Protein AF-A0A7S2BDK0-F1 (afdb_monomer)

Mean predicted aligned error: 7.85 Å

pLDDT: mean 85.2, std 10.56, range [37.09, 94.94]

Foldseek 3Di:
DCVVVVHDAPEPPRPNPQWYPWDWQNHDDDDDPPDDDDPDTDIDTDGHDPDDPDPPDDADPCLQCLLVCLQPDPDDPVVSVVVCVVCVSVGDHDPVSVVSNVVSPDPPPPPD

Radius of gyration: 16.41 Å; Cα contacts (8 Å, |Δi|>4): 97; chains: 1; bounding box: 31×41×36 Å

Organism: NCBI:txid327968

Solvent-accessible surface area (backbone atoms only — not comparable to full-atom values): 7309 Å² total; per-residue (Å²): 112,52,74,84,66,75,44,82,68,72,18,74,78,72,73,68,74,22,45,28,82,38,22,48,69,87,37,88,45,78,93,51,96,85,62,73,85,68,96,70,85,47,80,45,63,48,80,48,73,95,72,72,79,58,94,85,61,62,61,46,75,67,55,71,50,49,44,57,52,65,70,71,45,89,66,57,71,70,58,54,50,53,51,51,61,73,51,49,90,80,63,45,66,47,72,68,50,50,49,54,46,51,70,74,60,62,90,84,72,72,89,123

Structure (mmCIF, N/CA/C/O backbone):
data_AF-A0A7S2BDK0-F1
#
_entry.id   AF-A0A7S2BDK0-F1
#
loop_
_atom_site.group_PDB
_atom_site.id
_atom_site.type_symbol
_atom_site.label_atom_id
_atom_site.label_alt_id
_atom_site.label_comp_id
_atom_site.label_asym_id
_atom_site.label_entity_id
_atom_site.label_seq_id
_atom_site.pdbx_PDB_ins_code
_atom_site.Cartn_x
_atom_site.Cartn_y
_atom_site.Cartn_z
_atom_site.occupancy
_atom_site.B_iso_or_equiv
_atom_site.auth_seq_id
_atom_site.auth_comp_id
_atom_site.auth_asym_id
_atom_site.auth_atom_id
_atom_site.pdbx_PDB_model_num
ATOM 1 N N . VAL A 1 1 ? -6.042 5.825 -10.947 1.00 55.91 1 VAL A N 1
ATOM 2 C CA . VAL A 1 1 ? -5.657 7.136 -10.368 1.00 55.91 1 VAL A CA 1
ATOM 3 C C . VAL A 1 1 ? -4.535 7.813 -11.159 1.00 55.91 1 VAL A C 1
ATOM 5 O O . VAL A 1 1 ? -4.719 8.963 -11.514 1.00 55.91 1 VAL A O 1
ATOM 8 N N . GLY A 1 2 ? -3.423 7.135 -11.494 1.00 61.09 2 GLY A N 1
ATOM 9 C CA . GLY A 1 2 ? -2.355 7.718 -12.336 1.00 61.09 2 GLY A CA 1
ATOM 10 C C . GLY A 1 2 ? -2.797 8.087 -13.758 1.00 61.09 2 GLY A C 1
ATOM 11 O O . GLY A 1 2 ? -2.686 9.245 -14.143 1.00 61.09 2 GLY A O 1
ATOM 12 N N . ARG A 1 3 ? -3.411 7.133 -14.475 1.00 63.22 3 ARG A N 1
ATOM 13 C CA . ARG A 1 3 ? -3.938 7.321 -15.841 1.00 63.22 3 ARG A CA 1
ATOM 14 C C . ARG A 1 3 ? -4.931 8.483 -15.972 1.00 63.22 3 ARG A C 1
ATOM 16 O O . ARG A 1 3 ? -4.822 9.280 -16.887 1.00 63.22 3 ARG A O 1
ATOM 23 N N . LEU A 1 4 ? -5.872 8.601 -15.030 1.00 67.75 4 LEU A N 1
ATOM 24 C CA . LEU A 1 4 ? -6.883 9.672 -15.016 1.00 67.75 4 LEU A CA 1
ATOM 25 C C . LEU A 1 4 ? -6.291 11.055 -14.706 1.00 67.75 4 LEU A C 1
ATOM 27 O O . LEU A 1 4 ? -6.882 12.061 -15.067 1.00 67.75 4 LEU A O 1
ATOM 31 N N . ALA A 1 5 ? -5.138 11.105 -14.037 1.00 69.19 5 ALA A N 1
ATOM 32 C CA . ALA A 1 5 ? -4.457 12.344 -13.673 1.00 69.19 5 ALA A CA 1
ATOM 33 C C . ALA A 1 5 ? -3.355 12.737 -14.677 1.00 69.19 5 ALA A C 1
ATOM 35 O O . ALA A 1 5 ? -2.533 13.589 -14.350 1.00 69.19 5 ALA A O 1
ATOM 36 N N . GLY A 1 6 ? -3.279 12.075 -15.842 1.00 76.56 6 GLY A N 1
ATOM 37 C CA . GLY A 1 6 ? -2.264 12.342 -16.870 1.00 76.56 6 GLY A CA 1
ATOM 38 C C . GLY A 1 6 ? -0.823 12.076 -16.424 1.00 76.56 6 GLY A C 1
ATOM 39 O O . GLY A 1 6 ? 0.113 12.600 -17.018 1.00 76.56 6 GLY A O 1
ATOM 40 N N . ARG A 1 7 ? -0.622 11.300 -15.352 1.00 78.06 7 ARG A N 1
ATOM 41 C CA . ARG A 1 7 ? 0.717 11.024 -14.822 1.00 78.06 7 ARG A CA 1
ATOM 42 C C . ARG A 1 7 ? 1.409 9.932 -15.646 1.00 78.06 7 ARG A C 1
ATOM 44 O O . ARG A 1 7 ? 0.719 9.004 -16.083 1.00 78.06 7 ARG A O 1
ATOM 51 N N . PRO A 1 8 ? 2.742 10.011 -15.818 1.00 80.00 8 PRO A N 1
ATOM 52 C CA . PRO A 1 8 ? 3.494 8.996 -16.541 1.00 80.00 8 PRO A CA 1
ATOM 53 C C . PRO A 1 8 ? 3.340 7.640 -15.858 1.00 80.00 8 PRO A C 1
ATOM 55 O O . PRO A 1 8 ? 3.242 7.553 -14.631 1.00 80.00 8 PRO A O 1
ATOM 58 N N . ASP A 1 9 ? 3.288 6.585 -16.661 1.00 81.69 9 ASP A N 1
ATOM 5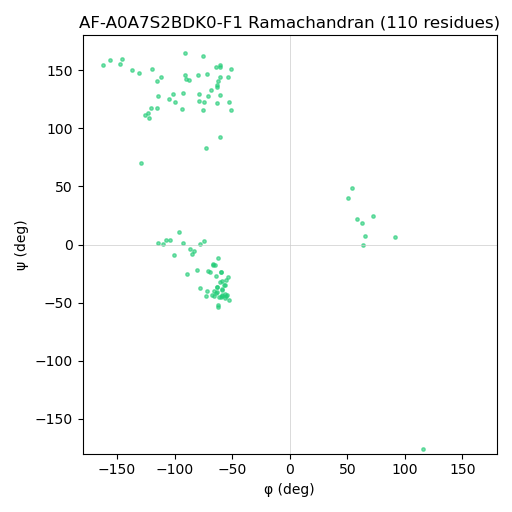9 C CA . ASP A 1 9 ? 3.301 5.229 -16.139 1.00 81.69 9 ASP A CA 1
ATOM 60 C C . ASP A 1 9 ? 4.732 4.837 -15.757 1.00 81.69 9 ASP A C 1
ATOM 62 O O . ASP A 1 9 ? 5.660 5.009 -16.542 1.00 81.69 9 ASP A O 1
ATOM 66 N N . VAL A 1 10 ? 4.904 4.332 -14.537 1.00 83.12 10 VAL A N 1
ATOM 67 C CA . VAL A 1 10 ? 6.193 3.851 -14.009 1.00 83.12 10 VAL A CA 1
ATOM 68 C C . VAL A 1 10 ? 6.226 2.331 -13.843 1.00 83.12 10 VAL A C 1
ATOM 70 O O . VAL A 1 10 ? 7.246 1.787 -13.411 1.00 83.12 10 VAL A O 1
ATOM 73 N N . SER A 1 11 ? 5.137 1.635 -14.187 1.00 84.25 11 SER A N 1
ATOM 74 C CA . SER A 1 11 ? 5.116 0.173 -14.271 1.00 84.25 11 SER A CA 1
ATOM 75 C C . SER A 1 11 ? 6.057 -0.316 -15.373 1.00 84.25 11 SER A C 1
ATOM 77 O O . SER A 1 11 ? 6.312 0.387 -16.353 1.00 84.25 11 SER A O 1
ATOM 79 N N . GLN A 1 12 ? 6.577 -1.534 -15.233 1.00 83.56 12 GLN A N 1
ATOM 80 C CA . GLN A 1 12 ? 7.447 -2.130 -16.254 1.00 83.56 12 GLN A CA 1
ATOM 81 C C . GLN A 1 12 ? 6.713 -2.347 -17.587 1.00 83.56 12 GLN A C 1
ATOM 83 O O . GLN A 1 12 ? 7.336 -2.360 -18.645 1.00 83.56 12 GLN A O 1
ATOM 88 N N . ARG A 1 13 ? 5.387 -2.521 -17.532 1.00 81.69 13 ARG A N 1
ATOM 89 C CA . ARG A 1 13 ? 4.571 -3.017 -18.648 1.00 81.69 13 ARG A CA 1
ATOM 90 C C . ARG A 1 13 ? 3.580 -1.997 -19.210 1.00 81.69 13 ARG A C 1
ATOM 92 O O . ARG A 1 13 ? 2.821 -2.340 -20.109 1.00 81.69 13 ARG A O 1
ATOM 99 N N . GLY A 1 14 ? 3.547 -0.768 -18.697 1.00 82.00 14 GLY A N 1
ATOM 100 C CA . GLY A 1 14 ? 2.606 0.245 -19.186 1.00 82.00 14 GLY A CA 1
ATOM 101 C C . GLY A 1 14 ? 1.144 -0.011 -18.775 1.00 82.00 14 GLY A C 1
ATOM 102 O O . GLY A 1 14 ? 0.216 0.417 -19.466 1.00 82.00 14 GLY A O 1
ATOM 103 N N . ASN A 1 15 ? 0.917 -0.751 -17.684 1.00 82.62 15 ASN A N 1
ATOM 104 C CA . ASN A 1 15 ? -0.415 -1.153 -17.219 1.00 82.62 15 ASN A CA 1
ATOM 105 C C . ASN A 1 15 ? -0.921 -0.357 -15.997 1.00 82.62 15 ASN A C 1
ATOM 107 O O . ASN A 1 15 ? -2.020 -0.619 -15.498 1.00 82.62 15 ASN A O 1
ATOM 111 N N . TYR A 1 16 ? -0.167 0.650 -15.545 1.00 79.06 16 TYR A N 1
ATOM 112 C CA . TYR A 1 16 ? -0.446 1.485 -14.374 1.00 79.06 16 TYR A CA 1
ATOM 113 C C . TYR A 1 16 ? -0.584 0.725 -13.042 1.00 79.06 16 TYR A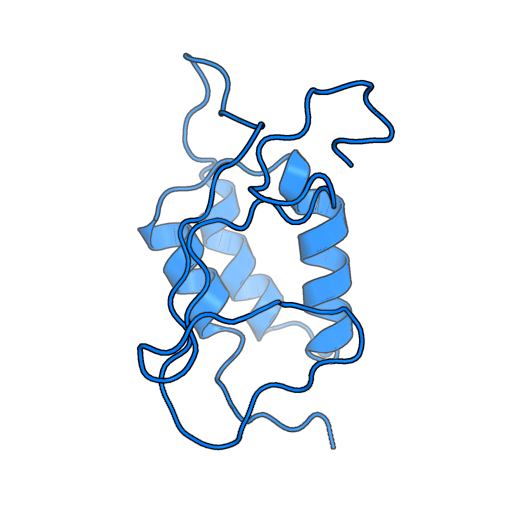 C 1
ATOM 115 O O . TYR A 1 16 ? -1.182 1.255 -12.097 1.00 79.06 16 TYR A O 1
ATOM 123 N N . GLU A 1 17 ? -0.030 -0.484 -12.936 1.00 82.19 17 GLU A N 1
ATOM 124 C CA . GLU A 1 17 ? -0.070 -1.280 -11.699 1.00 82.19 17 GLU A CA 1
ATOM 125 C C . GLU A 1 17 ? 1.050 -0.936 -10.725 1.00 82.19 17 GLU A C 1
ATOM 127 O O . GLU A 1 17 ? 1.005 -1.367 -9.579 1.00 82.19 17 GLU A O 1
ATOM 132 N N . MET A 1 18 ? 2.008 -0.104 -11.148 1.00 86.56 18 MET A N 1
ATOM 133 C CA . MET A 1 18 ? 3.137 0.348 -10.324 1.00 86.56 18 MET A CA 1
ATOM 134 C C . MET A 1 18 ? 4.109 -0.780 -9.928 1.00 86.56 18 MET A C 1
ATOM 136 O O . MET A 1 18 ? 5.034 -0.536 -9.156 1.00 86.56 18 MET A O 1
ATOM 140 N N . LEU A 1 19 ? 3.919 -1.983 -10.477 1.00 88.56 19 LEU A N 1
ATOM 141 C CA . LEU A 1 19 ? 4.776 -3.150 -10.289 1.00 88.56 19 LEU A CA 1
ATOM 142 C C . LEU A 1 19 ? 5.871 -3.202 -11.361 1.00 88.56 19 LEU A C 1
ATOM 144 O O . LEU A 1 19 ? 5.684 -2.756 -12.506 1.00 88.56 19 LEU A O 1
ATOM 148 N N . ARG A 1 20 ? 7.035 -3.704 -10.959 1.00 89.62 20 ARG A N 1
ATOM 149 C CA . ARG A 1 20 ? 8.213 -3.933 -11.800 1.00 89.62 20 ARG A CA 1
ATOM 150 C C . ARG A 1 20 ? 8.938 -5.188 -11.317 1.00 89.62 20 ARG A C 1
ATOM 152 O O . ARG A 1 20 ? 8.779 -5.562 -10.157 1.00 89.62 20 ARG A O 1
ATOM 159 N N . ASN A 1 21 ? 9.767 -5.776 -12.178 1.00 91.50 21 ASN A N 1
ATOM 160 C CA . ASN A 1 21 ? 10.613 -6.929 -11.867 1.00 91.50 21 ASN A CA 1
ATOM 161 C C . ASN A 1 21 ? 9.833 -8.084 -11.211 1.00 91.50 21 ASN A C 1
ATOM 163 O O . ASN A 1 21 ? 10.307 -8.687 -10.252 1.00 91.50 21 ASN A O 1
ATOM 167 N N . GLU A 1 22 ? 8.610 -8.352 -11.679 1.00 91.06 22 GLU A N 1
ATOM 168 C CA . GLU A 1 22 ? 7.747 -9.342 -11.040 1.00 91.06 22 GLU A CA 1
ATOM 169 C C . GLU A 1 22 ? 8.256 -10.773 -11.281 1.00 91.06 22 GLU A C 1
ATOM 171 O O . GLU A 1 22 ? 8.439 -11.191 -12.429 1.00 91.06 22 GLU A O 1
ATOM 176 N N . THR A 1 23 ? 8.426 -11.549 -10.210 1.00 93.19 23 THR A N 1
ATOM 177 C CA . THR A 1 23 ? 8.762 -12.978 -10.265 1.00 93.19 23 THR A CA 1
ATOM 178 C C . THR A 1 23 ? 7.840 -13.797 -9.368 1.00 93.19 23 THR A C 1
ATOM 180 O O . THR A 1 23 ? 7.358 -13.319 -8.338 1.00 93.19 23 THR A O 1
ATOM 183 N N . LEU A 1 24 ? 7.564 -15.036 -9.770 1.00 92.44 24 LEU A N 1
ATOM 184 C CA . LEU A 1 24 ? 6.820 -16.014 -8.983 1.00 92.44 24 LEU A CA 1
ATOM 185 C C . LEU A 1 24 ? 7.675 -17.274 -8.871 1.00 92.44 24 LEU A C 1
ATOM 187 O O . LEU A 1 24 ? 7.872 -17.963 -9.866 1.00 92.44 24 LEU A O 1
ATOM 191 N N . ASN A 1 25 ? 8.161 -17.571 -7.665 1.00 93.38 25 ASN A N 1
ATOM 192 C CA . ASN A 1 25 ? 9.148 -18.628 -7.413 1.00 93.38 25 ASN A CA 1
ATOM 193 C C . ASN A 1 25 ? 10.400 -18.464 -8.294 1.00 93.38 25 ASN A C 1
ATOM 195 O O . ASN A 1 25 ? 10.805 -19.399 -8.975 1.00 93.38 25 ASN A O 1
ATOM 199 N N . ASP A 1 26 ? 10.948 -17.245 -8.314 1.00 93.62 26 ASP A N 1
ATOM 200 C CA . ASP A 1 26 ? 12.129 -16.831 -9.091 1.00 93.62 26 ASP A CA 1
ATOM 201 C C . ASP A 1 26 ? 11.988 -16.888 -10.622 1.00 93.62 26 ASP A C 1
ATOM 203 O O . ASP A 1 26 ? 12.881 -16.446 -11.343 1.00 93.62 26 ASP A O 1
ATOM 207 N N . GLU A 1 27 ? 10.833 -17.313 -11.133 1.00 92.88 27 GLU A N 1
ATOM 208 C CA . GLU A 1 27 ? 10.520 -17.292 -12.559 1.00 92.88 27 GLU A CA 1
ATOM 209 C C . GLU A 1 27 ? 9.843 -15.974 -12.965 1.00 92.88 27 GLU A C 1
ATOM 211 O O . GLU A 1 27 ? 9.001 -15.460 -12.214 1.00 92.88 27 GLU A O 1
ATOM 216 N N . PRO A 1 28 ? 10.145 -15.415 -14.155 1.00 90.50 28 PRO A N 1
ATOM 217 C CA . PRO A 1 28 ? 9.490 -14.213 -14.656 1.00 90.50 28 PRO A CA 1
ATOM 218 C C . PRO A 1 28 ? 7.965 -14.342 -14.638 1.00 90.50 28 PRO A C 1
ATOM 220 O O . PRO A 1 28 ? 7.380 -15.219 -15.276 1.00 90.50 28 PRO A O 1
ATOM 223 N N . PHE A 1 29 ? 7.304 -13.425 -13.938 1.00 88.81 29 PHE A N 1
ATOM 224 C CA . PHE A 1 29 ? 5.863 -13.457 -13.739 1.00 88.81 29 PHE A CA 1
ATOM 225 C C . PHE A 1 29 ? 5.195 -12.212 -14.319 1.00 88.81 29 PHE A C 1
ATOM 227 O O . PHE A 1 29 ? 5.778 -11.135 -14.421 1.00 88.81 29 PHE A O 1
ATOM 234 N N . THR A 1 30 ? 3.941 -12.365 -14.742 1.00 84.44 30 THR A N 1
ATOM 235 C CA . THR A 1 30 ? 3.105 -11.260 -15.210 1.00 84.44 30 THR A CA 1
ATOM 236 C C . THR A 1 30 ? 1.854 -11.210 -14.361 1.00 84.44 30 THR A C 1
ATOM 238 O O . THR A 1 30 ? 0.983 -12.069 -14.512 1.00 84.44 30 THR A O 1
ATOM 241 N N . TYR A 1 31 ? 1.736 -10.192 -13.510 1.00 80.38 31 TYR A N 1
ATOM 242 C CA . TYR A 1 31 ? 0.480 -9.966 -12.811 1.00 80.38 31 TYR A CA 1
ATOM 243 C C . TYR A 1 31 ? -0.627 -9.634 -13.821 1.00 80.38 31 TYR A C 1
ATOM 245 O O . TYR A 1 31 ? -0.438 -8.878 -14.775 1.00 80.38 31 TYR A O 1
ATOM 253 N N . GLY A 1 32 ? -1.797 -10.229 -13.613 1.00 81.75 32 GLY A N 1
ATOM 254 C CA . GLY A 1 32 ? -3.004 -9.935 -14.370 1.00 81.75 32 GLY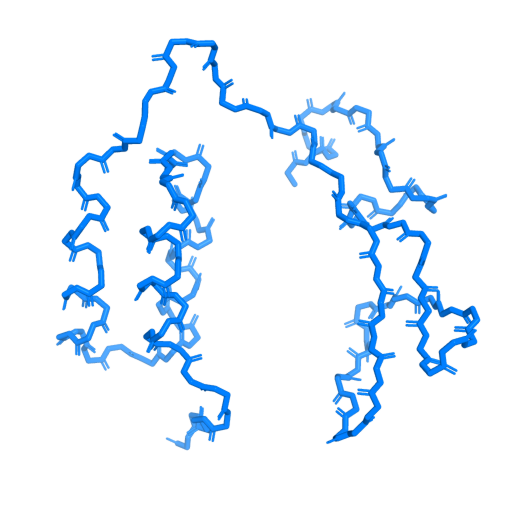 A CA 1
ATOM 255 C C . GLY A 1 32 ? -4.188 -9.839 -13.424 1.00 81.75 32 GLY A C 1
ATOM 256 O O . GLY A 1 32 ? -4.234 -10.519 -12.407 1.00 81.75 32 GLY A O 1
ATOM 257 N N . ARG A 1 33 ? -5.194 -9.028 -13.760 1.00 77.69 33 ARG A N 1
ATOM 258 C CA . ARG A 1 33 ? -6.362 -8.808 -12.880 1.00 77.69 33 ARG A CA 1
ATOM 259 C C . ARG A 1 33 ? -7.158 -10.071 -12.541 1.00 77.69 33 ARG A C 1
ATOM 261 O O . ARG A 1 33 ? -7.874 -10.074 -11.550 1.00 77.69 33 ARG A O 1
ATOM 268 N N . ALA A 1 34 ? -7.072 -11.099 -13.384 1.00 80.50 34 ALA A N 1
ATOM 269 C CA . ALA A 1 34 ? -7.707 -12.396 -13.165 1.00 80.50 34 ALA A CA 1
ATOM 270 C C . ALA A 1 34 ? -6.838 -13.361 -12.337 1.00 80.50 34 ALA A C 1
ATOM 272 O O . ALA A 1 34 ? -7.267 -14.473 -12.045 1.00 80.50 34 ALA A O 1
ATOM 273 N N . TRP A 1 35 ? -5.610 -12.967 -11.992 1.00 82.75 35 TRP A N 1
ATOM 274 C CA . TRP A 1 35 ? -4.689 -13.804 -11.243 1.00 82.75 35 TRP A CA 1
ATOM 275 C C . TRP A 1 35 ? -5.109 -13.881 -9.774 1.00 82.75 35 TRP A C 1
ATOM 277 O O . TRP A 1 35 ? -5.237 -12.862 -9.093 1.00 82.75 35 TRP A O 1
ATOM 287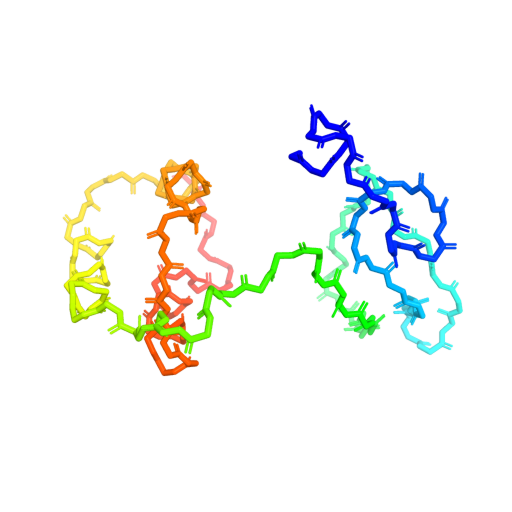 N N . GLY A 1 36 ? -5.333 -15.106 -9.302 1.00 81.81 36 GLY A N 1
ATOM 288 C CA . GLY A 1 36 ? -5.548 -15.407 -7.893 1.00 81.81 36 GLY A CA 1
ATOM 289 C C . GLY A 1 36 ? -4.218 -15.648 -7.191 1.00 81.81 36 GLY A C 1
ATOM 290 O O . GLY A 1 36 ? -3.323 -16.269 -7.762 1.00 81.81 36 GLY A O 1
ATOM 291 N N . LEU A 1 37 ? -4.101 -15.173 -5.950 1.00 81.31 37 LEU A N 1
ATOM 292 C CA . LEU A 1 37 ? -2.927 -15.431 -5.124 1.00 81.31 37 LEU A CA 1
ATOM 293 C C . LEU A 1 37 ? -2.814 -16.949 -4.864 1.00 81.31 37 LEU A C 1
ATOM 295 O O . LEU A 1 37 ? -3.756 -17.527 -4.317 1.00 81.31 37 LEU A O 1
ATOM 299 N N . PRO A 1 38 ? -1.703 -17.604 -5.246 1.00 84.62 38 PRO A N 1
ATOM 300 C CA . PRO A 1 38 ? -1.491 -19.020 -4.975 1.00 84.62 38 PRO A CA 1
ATOM 301 C C . PRO A 1 38 ? -1.479 -19.312 -3.471 1.00 84.62 38 PRO A C 1
ATOM 303 O O . PRO A 1 38 ? -1.104 -18.463 -2.665 1.00 84.62 38 PRO A O 1
ATOM 306 N N . SER A 1 39 ? -1.818 -20.544 -3.089 1.00 84.94 39 SER A N 1
ATOM 307 C CA . SER A 1 39 ? -1.791 -20.991 -1.686 1.00 84.94 39 SER A CA 1
ATOM 308 C C . SER A 1 39 ? -0.382 -21.064 -1.079 1.00 84.94 39 SER A C 1
ATOM 310 O O . SER A 1 39 ? -0.239 -21.122 0.138 1.00 84.94 39 SER A O 1
ATOM 312 N N . HIS A 1 40 ? 0.652 -21.087 -1.918 1.00 88.88 40 HIS A N 1
ATOM 313 C CA . HIS A 1 40 ? 2.058 -21.229 -1.543 1.00 88.88 40 HIS A CA 1
ATOM 314 C C . HIS A 1 40 ? 2.967 -20.648 -2.635 1.00 88.88 40 HIS A C 1
ATOM 316 O O . HIS A 1 40 ? 2.557 -20.548 -3.795 1.00 88.88 40 HIS A O 1
ATOM 322 N N . GLY A 1 41 ? 4.202 -20.311 -2.260 1.00 89.94 41 GLY A N 1
ATOM 323 C CA . GLY A 1 41 ? 5.223 -19.751 -3.146 1.00 89.94 41 GLY A CA 1
ATOM 324 C C . GLY A 1 41 ? 5.628 -18.328 -2.768 1.00 89.94 41 GLY A C 1
ATOM 325 O O . GLY A 1 41 ? 5.168 -17.781 -1.764 1.00 89.94 41 GLY A O 1
ATOM 326 N N . TRP A 1 42 ? 6.493 -17.736 -3.589 1.00 90.38 42 TRP A N 1
ATOM 327 C CA . TRP A 1 42 ? 7.047 -16.400 -3.375 1.00 90.38 42 TRP A CA 1
ATOM 328 C C . TRP A 1 42 ? 6.752 -15.511 -4.575 1.00 90.38 42 TRP A C 1
ATOM 330 O O . TRP A 1 42 ? 7.269 -15.747 -5.662 1.00 90.38 42 TRP A O 1
ATOM 340 N N . LEU A 1 43 ? 5.917 -14.491 -4.374 1.00 90.12 43 LEU A N 1
ATOM 341 C CA . LEU A 1 43 ? 5.744 -13.402 -5.330 1.00 90.12 43 LEU A CA 1
ATOM 342 C C . LEU A 1 43 ? 6.688 -12.264 -4.928 1.00 90.12 43 LEU A C 1
ATOM 344 O O . LEU A 1 43 ? 6.504 -11.674 -3.861 1.00 90.12 43 LEU A O 1
ATOM 348 N N . ALA A 1 44 ? 7.656 -11.939 -5.779 1.00 91.94 44 ALA A N 1
ATOM 349 C CA . ALA A 1 44 ? 8.522 -10.778 -5.604 1.00 91.94 44 ALA A CA 1
ATOM 350 C C . ALA A 1 44 ? 8.226 -9.731 -6.683 1.00 91.94 44 ALA A C 1
ATOM 352 O O . ALA A 1 44 ? 7.887 -10.063 -7.816 1.00 91.94 44 ALA A O 1
ATOM 353 N N . PHE A 1 45 ? 8.304 -8.456 -6.312 1.00 92.31 45 PHE A N 1
ATOM 354 C CA . PHE A 1 45 ? 8.158 -7.320 -7.217 1.00 92.31 45 PHE A CA 1
ATOM 355 C C . PHE A 1 45 ? 8.741 -6.067 -6.565 1.00 92.31 45 PHE A C 1
ATOM 357 O O . PHE A 1 45 ? 8.718 -5.915 -5.341 1.00 92.31 45 PHE A O 1
ATOM 364 N N . ASP A 1 46 ? 9.160 -5.123 -7.396 1.00 90.69 46 ASP A N 1
ATOM 365 C CA . ASP A 1 46 ? 9.463 -3.763 -6.974 1.00 90.69 46 ASP A CA 1
ATOM 366 C C . ASP A 1 46 ? 8.220 -2.885 -7.136 1.00 90.69 46 ASP A C 1
ATOM 368 O O . ASP A 1 46 ? 7.595 -2.841 -8.200 1.00 90.69 46 ASP A O 1
ATOM 372 N N . TYR A 1 47 ? 7.869 -2.143 -6.086 1.00 86.88 47 TYR A N 1
ATOM 373 C CA . TYR A 1 47 ? 6.767 -1.184 -6.121 1.00 86.88 47 TYR A CA 1
ATOM 374 C C . TYR A 1 47 ? 7.283 0.243 -6.330 1.00 86.88 47 TYR A C 1
ATOM 376 O O . TYR A 1 47 ? 8.053 0.764 -5.521 1.00 86.88 47 TYR A O 1
ATOM 384 N N . SER A 1 48 ? 6.813 0.911 -7.386 1.00 84.44 48 SER A N 1
ATOM 385 C CA . SER A 1 48 ? 7.182 2.294 -7.709 1.00 84.44 48 SER A CA 1
ATOM 386 C C . SER A 1 48 ? 5.966 3.213 -7.740 1.00 84.44 48 SER A C 1
ATOM 388 O O . SER A 1 48 ? 5.082 3.078 -8.575 1.00 84.44 48 SER A O 1
ATOM 390 N N . SER A 1 49 ? 5.923 4.206 -6.852 1.00 80.38 49 SER A N 1
ATOM 391 C CA . SER A 1 49 ? 4.798 5.140 -6.763 1.00 80.38 49 SER A CA 1
ATOM 392 C C . SER A 1 49 ? 5.098 6.482 -7.431 1.00 80.38 49 SER A C 1
ATOM 394 O O . SER A 1 49 ? 6.042 7.182 -7.078 1.00 80.38 49 SER A O 1
ATOM 396 N N . ILE A 1 50 ? 4.185 6.927 -8.296 1.00 79.12 50 ILE A N 1
ATOM 397 C CA . ILE A 1 50 ? 4.118 8.301 -8.841 1.00 79.12 50 ILE A CA 1
ATOM 398 C C . ILE A 1 50 ? 3.589 9.340 -7.838 1.00 79.12 50 ILE A C 1
ATOM 400 O O . ILE A 1 50 ? 3.303 10.490 -8.189 1.00 79.12 50 ILE A O 1
ATOM 404 N N . ARG A 1 51 ? 3.322 8.919 -6.602 1.00 76.62 51 ARG A N 1
ATOM 405 C CA . ARG A 1 51 ? 2.870 9.768 -5.501 1.00 76.62 51 ARG A CA 1
ATOM 406 C C . ARG A 1 51 ? 3.946 9.764 -4.432 1.00 76.62 51 ARG A C 1
ATOM 408 O O . ARG A 1 51 ? 4.222 8.723 -3.841 1.00 76.62 51 ARG A O 1
ATOM 415 N N . ARG A 1 52 ? 4.494 10.947 -4.177 1.00 77.31 52 ARG A N 1
ATOM 416 C CA . ARG A 1 52 ? 5.341 11.241 -3.026 1.00 77.31 52 ARG A CA 1
ATOM 417 C C . ARG A 1 52 ? 4.608 12.264 -2.150 1.00 77.31 52 ARG A C 1
ATOM 419 O O . ARG A 1 52 ? 3.962 13.151 -2.718 1.00 77.31 52 ARG A O 1
ATOM 426 N N . PRO A 1 53 ? 4.670 12.152 -0.814 1.00 81.94 53 PRO A N 1
ATOM 427 C CA . PRO A 1 53 ? 4.234 13.231 0.060 1.00 81.94 53 PRO A CA 1
ATOM 428 C C . PRO A 1 53 ? 4.944 14.544 -0.317 1.00 81.94 53 PRO A C 1
ATOM 430 O O . PRO A 1 53 ? 6.112 14.503 -0.719 1.00 81.94 53 PRO A O 1
ATOM 433 N N . PRO A 1 54 ? 4.274 15.705 -0.223 1.00 85.69 54 PRO A N 1
ATOM 434 C CA . PRO A 1 54 ? 4.942 16.998 -0.313 1.00 85.69 54 PRO A CA 1
ATOM 435 C C . PRO A 1 54 ? 6.146 17.071 0.645 1.00 85.69 54 PRO A C 1
ATOM 437 O O . PRO A 1 54 ? 6.097 16.447 1.701 1.00 85.69 54 PRO A O 1
ATOM 440 N N . PRO A 1 55 ? 7.201 17.851 0.347 1.00 85.00 55 PRO A N 1
ATOM 441 C CA . PRO A 1 55 ? 8.399 17.911 1.195 1.00 85.00 55 PRO A CA 1
ATOM 442 C C . PRO A 1 55 ? 8.130 18.266 2.666 1.00 85.00 55 PRO A C 1
ATOM 444 O O . PRO A 1 55 ? 8.842 17.802 3.546 1.00 85.00 55 PRO A O 1
ATOM 447 N N . ALA A 1 56 ? 7.090 19.063 2.931 1.00 87.25 56 ALA A N 1
ATOM 448 C CA . ALA A 1 56 ? 6.676 19.462 4.277 1.00 87.25 56 ALA A CA 1
ATOM 449 C C . ALA A 1 56 ? 5.605 18.544 4.899 1.00 87.25 56 ALA A C 1
ATOM 451 O O . ALA A 1 56 ? 5.122 18.816 5.996 1.00 87.25 56 ALA A O 1
ATOM 452 N N . ALA A 1 57 ? 5.178 17.488 4.201 1.00 87.56 57 ALA A N 1
ATOM 453 C CA . ALA A 1 57 ? 4.158 16.587 4.713 1.00 87.56 57 ALA A CA 1
ATOM 454 C C . ALA A 1 57 ? 4.747 15.674 5.794 1.00 87.56 57 ALA A C 1
ATOM 456 O O . ALA A 1 57 ? 5.620 14.849 5.529 1.00 87.56 57 ALA A O 1
ATOM 457 N N . GLY A 1 58 ? 4.238 15.826 7.015 1.00 90.38 58 GLY A N 1
ATOM 458 C CA . GLY A 1 58 ? 4.502 14.926 8.130 1.00 90.38 58 GLY A CA 1
ATOM 459 C C . GLY A 1 58 ? 3.479 13.797 8.208 1.00 90.38 58 GLY A C 1
ATOM 460 O O . GLY A 1 58 ? 2.409 13.852 7.600 1.00 90.38 58 GLY A O 1
ATOM 461 N N . ALA A 1 59 ? 3.808 12.771 8.989 1.00 92.69 59 ALA A N 1
ATOM 462 C CA . ALA A 1 59 ? 2.832 11.764 9.369 1.00 92.69 59 ALA A CA 1
ATOM 463 C C . ALA A 1 59 ? 1.709 12.402 10.198 1.00 92.69 59 ALA A C 1
ATOM 465 O O . ALA A 1 59 ? 1.964 13.189 11.110 1.00 92.69 59 ALA A O 1
ATOM 466 N N . MET A 1 60 ? 0.473 12.042 9.880 1.00 93.31 60 MET A N 1
ATOM 467 C CA . MET A 1 60 ? -0.724 12.557 10.531 1.00 93.31 60 MET A CA 1
ATOM 468 C C . MET A 1 60 ? -0.932 11.850 11.884 1.00 93.31 60 MET A C 1
ATOM 470 O O . MET A 1 60 ? -1.008 10.614 11.913 1.00 93.31 60 MET A O 1
ATOM 474 N N . PRO A 1 61 ? -1.016 12.575 13.016 1.00 93.06 61 PRO A N 1
ATOM 475 C CA . PRO A 1 61 ? -1.270 11.975 14.330 1.00 93.06 61 PRO A CA 1
ATOM 476 C C . PRO A 1 61 ? -2.587 11.190 14.401 1.00 93.06 61 PRO A C 1
ATOM 478 O O . PRO A 1 61 ? -2.664 10.173 15.092 1.00 93.06 61 PRO A O 1
ATOM 481 N N . GLU A 1 62 ? -3.598 11.609 13.638 1.00 92.75 62 GLU A N 1
ATOM 482 C CA . GLU A 1 62 ? -4.927 10.992 13.546 1.00 92.75 62 GLU A CA 1
ATOM 483 C C . GLU A 1 62 ? -4.860 9.538 13.060 1.00 92.75 62 GLU A C 1
ATOM 485 O O . GLU A 1 62 ? -5.729 8.723 13.376 1.00 92.75 62 GLU A O 1
ATOM 490 N N . MET A 1 63 ? -3.793 9.170 12.345 1.00 93.69 63 MET A N 1
ATOM 491 C CA . MET A 1 63 ? -3.585 7.797 11.884 1.00 93.69 63 MET A CA 1
ATOM 492 C C . MET A 1 63 ? -3.388 6.805 13.036 1.00 93.69 63 MET A C 1
ATOM 494 O O . MET A 1 63 ? -3.576 5.607 12.833 1.00 93.69 63 MET A O 1
ATOM 498 N N . ASN A 1 64 ? -3.075 7.274 14.249 1.00 94.06 64 ASN A N 1
ATOM 499 C CA . ASN A 1 64 ? -3.013 6.428 15.444 1.00 94.06 64 ASN A CA 1
ATOM 500 C C . ASN A 1 64 ? -4.402 5.961 15.919 1.00 94.06 64 ASN A C 1
ATOM 502 O O . ASN A 1 64 ? -4.513 4.931 16.586 1.00 94.06 64 ASN A O 1
ATOM 506 N N . GLU A 1 65 ? -5.463 6.681 15.550 1.00 94.94 65 GLU A N 1
ATOM 507 C CA . GLU A 1 65 ? -6.839 6.355 15.936 1.00 94.94 65 GLU A CA 1
ATOM 508 C C . GLU A 1 65 ? -7.517 5.418 14.931 1.00 94.94 65 GLU A C 1
ATOM 510 O O . GLU A 1 65 ? -8.397 4.639 15.299 1.00 94.94 65 GLU A O 1
ATOM 515 N N . VAL A 1 66 ? -7.073 5.426 13.670 1.00 94.06 66 VAL A N 1
ATOM 516 C CA . VAL A 1 66 ? -7.643 4.597 12.595 1.00 94.06 66 VAL A CA 1
ATOM 517 C C . VAL A 1 66 ? -7.706 3.106 12.967 1.00 94.06 66 VAL A C 1
ATOM 519 O O . VAL A 1 66 ? -8.787 2.529 12.833 1.00 94.06 66 VAL A O 1
ATOM 522 N N . PRO A 1 67 ? -6.647 2.462 13.506 1.00 94.56 67 PRO A N 1
ATOM 523 C CA . PRO A 1 67 ? -6.731 1.071 13.955 1.00 94.56 67 PRO A CA 1
ATOM 524 C C . PRO A 1 67 ? -7.820 0.825 15.008 1.00 94.56 67 PRO A C 1
ATOM 526 O O . PRO A 1 67 ? -8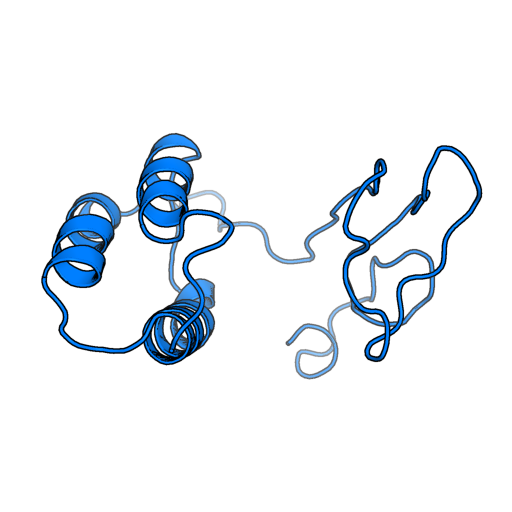.462 -0.225 14.990 1.00 94.56 67 PR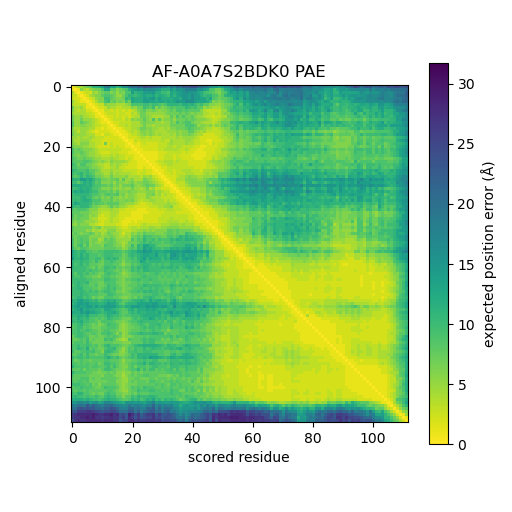O A O 1
ATOM 529 N N . LYS A 1 68 ? -8.073 1.787 15.908 1.00 94.12 68 LYS A N 1
ATOM 530 C CA . LYS A 1 68 ? -9.118 1.657 16.935 1.00 94.12 68 LYS A CA 1
ATOM 531 C C . LYS A 1 68 ? -10.503 1.616 16.289 1.00 94.12 68 LYS A C 1
ATOM 533 O O . LYS A 1 68 ? -11.289 0.732 16.615 1.00 94.12 68 LYS A O 1
ATOM 538 N N . PHE A 1 69 ? -10.761 2.497 15.318 1.00 93.06 69 PHE A N 1
ATOM 539 C CA . PHE A 1 69 ? -12.013 2.505 14.552 1.00 93.06 69 PHE A CA 1
ATOM 540 C C . PHE A 1 69 ? -12.190 1.259 13.680 1.00 93.06 69 PHE A C 1
ATOM 542 O O . PHE A 1 69 ? -13.289 0.712 13.596 1.00 93.06 69 PHE A O 1
ATOM 549 N N . LEU A 1 70 ? -11.119 0.777 13.045 1.00 93.00 70 LEU A N 1
ATOM 550 C CA . LEU A 1 70 ? -11.177 -0.442 12.235 1.00 93.00 70 LEU A CA 1
ATOM 551 C C . LEU A 1 70 ? -11.532 -1.671 13.078 1.00 93.00 70 LEU A C 1
ATOM 553 O O . LEU A 1 70 ? -12.268 -2.535 12.603 1.00 93.00 70 LEU A O 1
ATOM 557 N N . ARG A 1 71 ? -11.044 -1.738 14.321 1.00 91.75 71 ARG A N 1
ATOM 558 C CA . ARG A 1 71 ? -11.325 -2.846 15.246 1.00 91.75 71 ARG A CA 1
ATOM 559 C C . ARG A 1 71 ? -12.708 -2.755 15.886 1.00 91.75 71 ARG A C 1
ATOM 561 O O . ARG A 1 71 ? -13.339 -3.788 16.063 1.00 91.75 71 ARG A O 1
ATOM 568 N N . SER A 1 72 ? -13.188 -1.554 16.216 1.00 92.69 72 SER A N 1
ATOM 569 C CA . SER A 1 72 ? -14.511 -1.371 16.834 1.00 92.69 72 SER A CA 1
ATOM 570 C C . SER A 1 72 ? -15.670 -1.414 15.835 1.00 92.69 72 SER A C 1
ATOM 572 O O . SER A 1 72 ? -16.809 -1.672 16.216 1.00 92.69 72 SER A O 1
ATOM 574 N N . SER A 1 73 ? -15.400 -1.157 14.555 1.00 90.88 73 SER A N 1
ATOM 575 C CA . SER A 1 73 ? -16.418 -1.176 13.509 1.00 90.88 73 SER A CA 1
ATOM 576 C C . SER A 1 73 ? -16.943 -2.592 13.247 1.00 90.88 73 SER A C 1
ATOM 578 O O . SER A 1 73 ? -16.171 -3.524 13.016 1.00 90.88 73 SER A O 1
ATOM 580 N N . THR A 1 74 ? -18.268 -2.718 13.171 1.00 90.50 74 THR A N 1
ATOM 581 C CA . THR A 1 74 ? -19.000 -3.951 12.827 1.00 90.50 74 THR A CA 1
ATOM 582 C C . THR A 1 74 ? -19.001 -4.271 11.328 1.00 90.50 74 THR A C 1
ATOM 584 O O . THR A 1 74 ? -19.597 -5.258 10.907 1.00 90.50 74 THR A O 1
ATOM 587 N N . LEU A 1 75 ? -18.360 -3.441 10.498 1.00 89.38 75 LEU A N 1
ATOM 588 C CA . LEU A 1 75 ? -18.302 -3.652 9.054 1.00 89.38 75 LEU A CA 1
ATOM 589 C C . LEU A 1 75 ? -17.387 -4.829 8.691 1.00 89.38 75 LEU A C 1
ATOM 591 O O . LEU A 1 75 ? -16.334 -5.027 9.301 1.00 89.38 75 LEU A O 1
ATOM 595 N N . VAL A 1 76 ? -17.753 -5.539 7.624 1.00 88.94 76 VAL A N 1
ATOM 596 C CA . VAL A 1 76 ? -16.922 -6.584 7.003 1.00 88.94 76 VAL A CA 1
ATOM 597 C C . VAL A 1 76 ? -15.587 -6.029 6.500 1.00 88.94 76 VAL A C 1
ATOM 599 O O . VAL A 1 76 ? -15.481 -4.841 6.142 1.00 88.94 76 VAL A O 1
ATOM 602 N N . GLY A 1 77 ? -14.566 -6.888 6.442 1.00 88.06 77 GLY A N 1
ATOM 603 C CA . GLY A 1 77 ? -13.197 -6.497 6.086 1.00 88.06 77 GLY A CA 1
ATOM 604 C C . GLY A 1 77 ? -13.124 -5.808 4.722 1.00 88.06 77 GLY A C 1
ATOM 605 O O . GLY A 1 77 ? -12.510 -4.744 4.582 1.00 88.06 77 GLY A O 1
ATOM 606 N N . ALA A 1 78 ? -13.855 -6.335 3.737 1.00 88.00 78 ALA A N 1
ATOM 607 C CA . ALA A 1 78 ? -13.926 -5.755 2.397 1.00 88.00 78 ALA A CA 1
ATOM 608 C C . ALA A 1 78 ? -14.443 -4.300 2.380 1.00 88.00 78 ALA A C 1
ATOM 610 O O . ALA A 1 78 ? -13.936 -3.464 1.626 1.00 88.00 78 ALA A O 1
ATOM 611 N N . SER A 1 79 ? -15.429 -3.964 3.217 1.00 90.94 79 SER A N 1
ATOM 612 C CA . SER A 1 79 ? -15.996 -2.608 3.300 1.00 90.94 79 SER A CA 1
ATOM 613 C C . SER A 1 79 ? -15.029 -1.629 3.963 1.00 90.94 79 SER A C 1
ATOM 615 O O . SER A 1 79 ? -14.860 -0.507 3.479 1.00 90.94 79 SER A O 1
ATOM 617 N N . LYS A 1 80 ? -14.323 -2.073 5.011 1.00 92.38 80 LYS A N 1
ATOM 618 C CA . LYS A 1 80 ? -13.253 -1.299 5.660 1.00 92.38 80 LYS A CA 1
ATOM 619 C C . LYS A 1 80 ? -12.127 -0.974 4.675 1.00 92.38 80 LYS A C 1
ATOM 621 O O . LYS A 1 80 ? -11.703 0.178 4.581 1.00 92.38 80 LYS A O 1
ATOM 626 N N . LEU A 1 81 ? -11.701 -1.956 3.877 1.00 91.19 81 LEU A N 1
ATOM 627 C CA . LEU A 1 81 ? -10.686 -1.763 2.836 1.00 91.19 81 LEU A CA 1
ATOM 628 C C . LEU A 1 81 ? -11.146 -0.799 1.739 1.00 91.19 81 LEU A C 1
ATOM 630 O O . LEU A 1 81 ? -10.370 0.060 1.317 1.00 91.19 81 LEU A O 1
ATOM 634 N N . LYS A 1 82 ? -12.406 -0.894 1.290 1.00 90.00 82 LYS A N 1
ATOM 635 C CA . LYS A 1 82 ? -12.976 0.063 0.325 1.00 90.00 82 LYS A CA 1
ATOM 636 C C . LYS A 1 82 ? -12.942 1.493 0.866 1.00 90.00 82 LYS A C 1
ATOM 638 O O . LYS A 1 82 ? -12.536 2.395 0.133 1.00 90.00 82 LYS A O 1
ATOM 643 N N . ALA A 1 83 ? -13.308 1.689 2.134 1.00 91.50 83 ALA A N 1
ATOM 644 C CA . ALA A 1 83 ? -13.254 2.995 2.784 1.00 91.50 83 ALA A CA 1
ATOM 645 C C . ALA A 1 83 ? -11.814 3.525 2.852 1.00 91.50 83 ALA A C 1
ATOM 647 O O . ALA A 1 83 ? -11.546 4.597 2.314 1.00 91.50 83 ALA A O 1
ATOM 648 N N . LEU A 1 84 ? -10.871 2.748 3.403 1.00 92.00 84 LEU A N 1
ATOM 649 C CA . LEU A 1 84 ? -9.449 3.1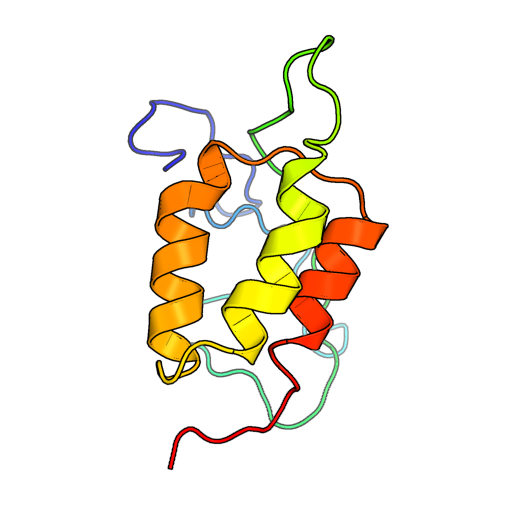20 3.464 1.00 92.00 84 LEU A CA 1
ATOM 650 C C . LEU A 1 84 ? -8.888 3.467 2.083 1.00 92.00 84 LEU A C 1
ATOM 652 O O . LEU A 1 84 ? -8.209 4.479 1.924 1.00 92.00 84 LEU A O 1
ATOM 656 N N . ARG A 1 85 ? -9.216 2.676 1.057 1.00 89.44 85 ARG A N 1
ATOM 657 C CA . ARG A 1 85 ? -8.794 2.936 -0.323 1.00 89.44 85 ARG A CA 1
ATOM 658 C C . ARG A 1 85 ? -9.288 4.294 -0.820 1.00 89.44 85 ARG A C 1
ATOM 660 O O . ARG A 1 85 ? -8.506 5.009 -1.448 1.00 89.44 85 ARG A O 1
ATOM 667 N N . ALA A 1 86 ? -10.540 4.651 -0.536 1.00 89.12 86 ALA A N 1
ATOM 668 C CA . ALA A 1 86 ? -11.139 5.910 -0.979 1.00 89.12 86 ALA A CA 1
ATOM 669 C C . ALA A 1 86 ? -10.425 7.137 -0.391 1.00 89.12 86 ALA A C 1
ATOM 671 O O . ALA A 1 86 ? -10.237 8.128 -1.093 1.00 89.12 86 ALA A O 1
ATOM 672 N N . VAL A 1 87 ? -9.969 7.049 0.862 1.00 88.81 87 VAL A N 1
ATOM 673 C CA . VAL A 1 87 ? -9.332 8.169 1.576 1.00 88.81 87 VAL A CA 1
ATOM 674 C C . VAL A 1 87 ? -7.802 8.108 1.612 1.00 88.81 87 VAL A C 1
ATOM 676 O O . VAL A 1 87 ? -7.168 9.094 1.977 1.00 88.81 87 VAL A O 1
ATOM 679 N N . SER A 1 88 ? -7.189 7.003 1.173 1.00 87.62 88 SER A N 1
ATOM 680 C CA . SER A 1 88 ? -5.730 6.774 1.226 1.00 87.62 88 SER A CA 1
ATOM 681 C C . SER A 1 88 ? -4.898 7.880 0.573 1.00 87.62 88 SER A C 1
ATOM 683 O O . SER A 1 88 ? -3.769 8.145 0.970 1.00 87.62 88 SER A O 1
ATOM 685 N N . VAL A 1 89 ? -5.471 8.568 -0.414 1.00 84.50 89 VAL A N 1
ATOM 686 C CA . VAL A 1 89 ? -4.840 9.680 -1.131 1.00 84.50 89 VAL A CA 1
ATOM 687 C C . VAL A 1 89 ? -4.606 10.925 -0.271 1.00 84.50 89 VAL A C 1
ATOM 689 O O . VAL A 1 89 ? -3.831 11.784 -0.688 1.00 84.50 89 VAL A O 1
ATOM 692 N N . HIS A 1 90 ? -5.270 11.019 0.882 1.00 86.62 90 HIS A N 1
ATOM 693 C CA . HIS A 1 90 ? -5.182 12.123 1.838 1.00 86.62 90 HIS A CA 1
ATOM 694 C C . HIS A 1 90 ? -4.414 11.746 3.109 1.00 86.62 90 HIS A C 1
ATOM 696 O O . HIS A 1 90 ? -4.339 12.552 4.027 1.00 86.62 90 HIS A O 1
ATOM 702 N N . MET A 1 91 ? -3.864 10.531 3.175 1.00 89.38 91 MET A N 1
ATOM 703 C CA . MET A 1 91 ? -3.201 10.010 4.363 1.00 89.38 91 MET A CA 1
ATOM 704 C C . MET A 1 91 ? -1.687 10.031 4.184 1.00 89.38 91 MET A C 1
ATOM 706 O O . MET A 1 91 ? -1.151 9.425 3.254 1.00 89.38 91 MET A O 1
ATOM 710 N N . TYR A 1 92 ? -0.993 10.669 5.120 1.00 91.00 92 TYR A N 1
ATOM 711 C CA . TYR A 1 92 ? 0.450 10.535 5.284 1.00 91.00 92 TYR A CA 1
ATOM 712 C C . TYR A 1 92 ? 0.713 9.864 6.623 1.00 91.00 92 TYR A C 1
ATOM 714 O O . TYR A 1 92 ? 0.184 10.285 7.648 1.00 91.00 92 TYR A O 1
ATOM 722 N N . MET A 1 93 ? 1.500 8.795 6.619 1.00 92.50 93 MET A N 1
ATOM 723 C CA . MET A 1 93 ? 1.712 7.980 7.809 1.00 92.50 93 MET A CA 1
ATOM 724 C C . MET A 1 93 ? 3.120 7.400 7.835 1.00 92.50 93 MET A C 1
ATOM 726 O O . MET A 1 93 ? 3.753 7.232 6.791 1.00 92.50 93 MET A O 1
ATOM 730 N N . THR A 1 94 ? 3.605 7.087 9.033 1.00 92.75 94 THR A N 1
ATOM 731 C CA . THR A 1 94 ? 4.860 6.348 9.199 1.00 92.75 94 THR A CA 1
ATOM 732 C C . THR A 1 94 ? 4.669 4.869 8.866 1.00 92.75 94 THR A C 1
ATOM 734 O O . THR A 1 94 ? 3.555 4.341 8.906 1.00 92.75 94 THR A O 1
ATOM 737 N N . THR A 1 95 ? 5.770 4.158 8.618 1.00 91.50 95 THR A N 1
ATOM 738 C CA . THR A 1 95 ? 5.755 2.696 8.447 1.00 91.50 95 THR A CA 1
ATOM 739 C C . THR A 1 95 ? 5.134 1.984 9.652 1.00 91.50 95 THR A C 1
ATOM 741 O O . THR A 1 95 ? 4.421 0.998 9.487 1.00 91.50 95 THR A O 1
ATOM 744 N N . GLN A 1 96 ? 5.344 2.508 10.865 1.00 94.25 96 GLN A N 1
ATOM 745 C CA . GLN A 1 96 ? 4.762 1.938 12.079 1.00 94.25 96 GLN A CA 1
ATOM 746 C C . GLN A 1 96 ? 3.235 2.098 1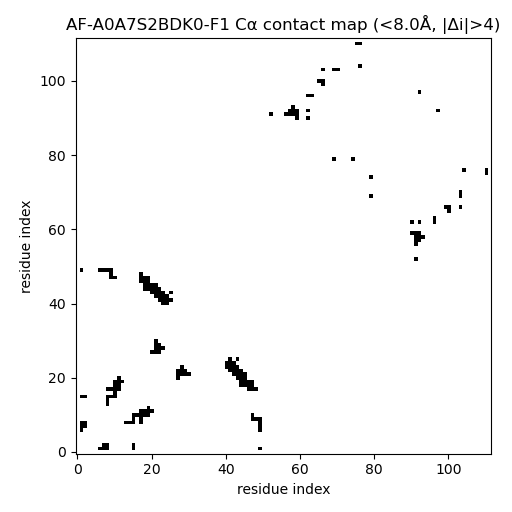2.116 1.00 94.25 96 GLN A C 1
ATOM 748 O O . GLN A 1 96 ? 2.527 1.150 12.444 1.00 94.25 96 GLN A O 1
ATOM 753 N N . GLN A 1 97 ? 2.713 3.271 11.746 1.00 94.75 97 GLN A N 1
ATOM 754 C CA . GLN A 1 97 ? 1.267 3.495 11.648 1.00 94.75 97 GLN A CA 1
ATOM 755 C C . GLN A 1 97 ? 0.636 2.600 10.576 1.00 94.75 97 GLN A C 1
ATOM 757 O O . GLN A 1 97 ? -0.416 2.008 10.812 1.00 94.75 97 GLN A O 1
ATOM 762 N N . PHE A 1 98 ? 1.307 2.442 9.432 1.00 92.50 98 PHE A N 1
ATOM 763 C CA . PHE A 1 98 ? 0.863 1.535 8.377 1.00 92.50 98 PHE A CA 1
ATOM 764 C C . PHE A 1 98 ? 0.813 0.077 8.854 1.00 92.50 98 PHE A C 1
ATOM 766 O O . PHE A 1 98 ? -0.199 -0.593 8.652 1.00 92.50 98 PHE A O 1
ATOM 773 N N . LYS A 1 99 ? 1.847 -0.396 9.564 1.00 93.06 99 LYS A N 1
ATOM 774 C CA . LYS A 1 99 ? 1.863 -1.736 10.172 1.00 93.06 99 LYS A CA 1
ATOM 775 C C . LYS A 1 99 ? 0.673 -1.953 11.112 1.00 93.06 99 LYS A C 1
ATOM 777 O O . LYS A 1 99 ? -0.027 -2.948 10.981 1.00 93.06 99 LYS A O 1
ATOM 782 N N . ASN A 1 100 ? 0.378 -0.987 11.983 1.00 94.44 100 ASN A N 1
ATOM 783 C CA . ASN A 1 100 ? -0.756 -1.088 12.909 1.00 94.44 100 ASN A CA 1
ATOM 784 C C . ASN A 1 100 ? -2.112 -1.229 12.180 1.00 94.44 100 ASN A C 1
ATOM 786 O O . ASN A 1 100 ? -3.034 -1.859 12.703 1.00 94.44 100 ASN A O 1
ATOM 790 N N . ILE A 1 101 ? -2.247 -0.626 10.991 1.00 93.88 101 ILE A N 1
ATOM 791 C CA . ILE A 1 101 ? -3.431 -0.773 10.131 1.00 93.88 101 ILE A CA 1
ATOM 792 C C . ILE A 1 101 ? -3.456 -2.161 9.486 1.00 93.88 101 ILE A C 1
ATOM 794 O O . ILE A 1 101 ? -4.512 -2.790 9.484 1.00 93.88 101 ILE A O 1
ATOM 798 N N . LEU A 1 102 ? -2.322 -2.654 8.975 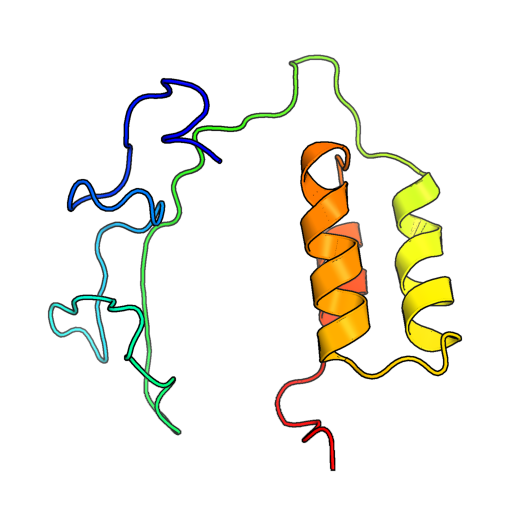1.00 90.94 102 LEU A N 1
ATOM 799 C CA . LEU A 1 102 ? -2.221 -4.004 8.404 1.00 90.94 102 LEU A CA 1
ATOM 800 C C . LEU A 1 102 ? -2.595 -5.090 9.417 1.00 90.94 102 LEU A C 1
ATOM 802 O O . LEU A 1 102 ? -3.330 -6.008 9.071 1.00 90.94 102 LEU A O 1
ATOM 806 N N . ASP A 1 103 ? -2.192 -4.933 10.678 1.00 91.62 103 ASP A N 1
ATOM 807 C CA . ASP A 1 103 ? -2.530 -5.866 11.761 1.00 91.62 103 ASP A CA 1
ATOM 808 C C . ASP A 1 103 ? -4.050 -5.950 12.039 1.00 91.62 103 ASP A C 1
ATOM 810 O O . ASP A 1 103 ? -4.505 -6.829 12.767 1.00 91.62 103 ASP A O 1
ATOM 814 N N . CYS A 1 104 ? -4.863 -5.048 11.474 1.00 91.50 104 CYS A N 1
ATOM 815 C CA . CYS A 1 104 ? -6.326 -5.128 11.536 1.00 91.50 104 CYS A CA 1
ATOM 816 C C . CYS A 1 104 ? -6.938 -6.049 10.459 1.00 91.50 104 CYS A C 1
ATOM 818 O O . CYS A 1 104 ? -8.149 -6.266 10.485 1.00 91.50 104 CYS A O 1
ATOM 820 N N . PHE A 1 105 ? -6.133 -6.572 9.526 1.00 89.50 105 PHE A N 1
ATOM 821 C CA . PHE A 1 105 ? -6.554 -7.438 8.418 1.00 89.50 105 PHE A CA 1
ATOM 822 C C . PHE A 1 105 ? -5.680 -8.706 8.356 1.00 89.50 105 PHE A C 1
ATOM 824 O O . PHE A 1 105 ? -4.856 -8.843 7.448 1.00 89.50 105 PHE A O 1
ATOM 831 N N . PRO A 1 106 ? -5.805 -9.629 9.327 1.00 77.50 106 PRO A N 1
ATOM 832 C CA . PRO A 1 106 ? -5.016 -10.855 9.335 1.00 77.50 106 PRO A CA 1
ATOM 833 C C . PRO A 1 106 ? -5.319 -11.719 8.102 1.00 77.50 106 PRO A C 1
ATOM 835 O O . PRO A 1 106 ? -6.467 -11.853 7.674 1.00 77.50 106 PRO A O 1
ATOM 838 N N . ALA A 1 107 ? -4.281 -12.331 7.530 1.00 68.88 107 ALA A N 1
ATOM 839 C CA . ALA A 1 107 ? -4.436 -13.272 6.428 1.00 68.88 107 ALA A CA 1
ATOM 840 C C . ALA A 1 107 ? -5.308 -14.462 6.870 1.00 68.88 107 ALA A C 1
ATOM 842 O O . ALA A 1 107 ? -5.041 -15.077 7.900 1.00 68.88 107 ALA A O 1
ATOM 843 N N . GLY A 1 108 ? -6.346 -14.784 6.094 1.00 61.56 108 GLY A N 1
ATOM 844 C CA . GLY A 1 108 ? -7.204 -15.946 6.349 1.00 61.56 108 GLY A CA 1
ATOM 845 C C . GLY A 1 108 ? -8.445 -15.694 7.210 1.00 61.56 108 GLY A C 1
ATOM 846 O O . GLY A 1 108 ? -9.155 -16.651 7.506 1.00 61.56 108 GLY A O 1
ATOM 847 N N . SER A 1 109 ? -8.773 -14.447 7.575 1.00 55.88 109 SER A N 1
ATOM 848 C CA . SER A 1 109 ? -10.138 -14.140 8.019 1.00 55.88 109 SER A CA 1
ATOM 849 C C . SER A 1 109 ? -11.059 -14.153 6.796 1.00 55.88 109 SER A C 1
ATOM 851 O O . SER A 1 109 ? -11.289 -13.119 6.167 1.00 55.88 109 SER A O 1
ATOM 853 N N . GLU A 1 110 ? -11.503 -15.346 6.405 1.00 51.12 110 GLU A N 1
ATOM 854 C CA . GLU A 1 110 ? -12.637 -15.517 5.503 1.00 51.12 110 GLU A CA 1
ATOM 855 C C . GLU A 1 110 ? -13.801 -14.688 6.066 1.00 51.12 110 GLU A C 1
ATOM 857 O O . GLU A 1 110 ? -14.278 -14.959 7.169 1.00 51.12 110 GLU A O 1
ATOM 862 N N . ASP A 1 111 ? -14.240 -13.663 5.330 1.00 48.56 111 ASP A N 1
ATOM 863 C CA . ASP A 1 111 ? -15.604 -13.153 5.466 1.00 48.56 111 ASP A CA 1
ATOM 864 C C . ASP A 1 111 ? -16.519 -14.347 5.100 1.00 48.56 111 ASP A C 1
ATOM 866 O O . ASP A 1 111 ? -16.758 -14.613 3.920 1.00 48.56 111 ASP A O 1
ATOM 870 N N . ARG A 1 112 ? -16.925 -15.127 6.111 1.00 37.09 112 ARG A N 1
ATOM 871 C CA . ARG A 1 112 ? -18.087 -16.024 6.056 1.00 37.09 112 ARG A CA 1
ATOM 872 C C . ARG A 1 112 ? -19.349 -15.229 6.343 1.00 37.09 112 ARG A C 1
ATOM 874 O O . ARG A 1 112 ? -19.313 -14.407 7.287 1.00 37.09 112 ARG A O 1
#

Sequence (112 aa):
VGRLAGRPDVSQRGNYEMLRNETLNDEPFTYGRAWGLPSHGWLAFDYSSIRRPPPAAGAMPEMNEVPKFLRSSTLVGASKLKALRAVSVHMYMTTQQFKNILDCFPAGSEDR

Secondary structure (DSSP, 8-state):
-TGGGTPPP-STTSSSS-EEEEEETTEE----TTPPPPSSS-EEEEE--S----TT-PPPGGGGTHHHHHHH--S-HHHHHHHHHHHGGG----HHHHHHHHTTS-TT----